Protein AF-Q0Z8T2-F1 (afdb_monomer_lite)

Structure (mmCIF, N/CA/C/O backbone):
data_AF-Q0Z8T2-F1
#
_entry.id   AF-Q0Z8T2-F1
#
loop_
_atom_site.group_PDB
_atom_site.id
_atom_site.type_symbol
_atom_site.label_atom_id
_atom_site.label_alt_id
_atom_site.label_comp_id
_atom_site.label_asym_id
_atom_site.label_entity_id
_atom_site.label_seq_id
_atom_site.pdbx_PDB_ins_code
_atom_site.Cartn_x
_atom_site.Cartn_y
_atom_site.Cartn_z
_atom_site.occupancy
_atom_site.B_iso_or_equiv
_atom_site.auth_seq_id
_atom_site.auth_comp_id
_atom_site.auth_asym_id
_atom_site.auth_atom_id
_atom_site.pdbx_PDB_model_num
ATOM 1 N N . MET A 1 1 ? -29.450 12.802 4.329 1.00 75.31 1 MET A N 1
ATOM 2 C CA . MET A 1 1 ? -29.253 11.426 3.841 1.00 75.31 1 MET A CA 1
ATOM 3 C C . MET A 1 1 ? -29.410 10.499 5.027 1.00 75.31 1 MET A C 1
ATOM 5 O O . MET A 1 1 ? -28.784 10.756 6.050 1.00 75.31 1 MET A O 1
ATOM 9 N N . SER A 1 2 ? -30.299 9.514 4.939 1.00 96.12 2 SER A N 1
ATOM 10 C CA . SER A 1 2 ? -30.373 8.440 5.934 1.00 96.12 2 SER A CA 1
ATOM 11 C C . SER A 1 2 ? -29.322 7.375 5.617 1.00 96.12 2 SER A C 1
ATOM 13 O O . SER A 1 2 ? -28.765 7.352 4.520 1.00 96.12 2 SER A O 1
ATOM 15 N N . TYR A 1 3 ? -29.050 6.483 6.568 1.00 94.56 3 TYR A N 1
ATOM 16 C CA . TYR A 1 3 ? -28.176 5.337 6.319 1.00 94.56 3 TYR A CA 1
ATOM 17 C C . TYR A 1 3 ? -28.707 4.463 5.173 1.00 94.56 3 TYR A C 1
ATOM 19 O O . TYR A 1 3 ? -27.944 4.089 4.290 1.00 94.56 3 TYR A O 1
ATOM 27 N N . ASP A 1 4 ? -30.020 4.232 5.120 1.00 96.62 4 ASP A N 1
ATOM 28 C CA . ASP A 1 4 ? -30.643 3.450 4.045 1.00 96.62 4 ASP A CA 1
ATOM 29 C C . ASP A 1 4 ? -30.443 4.095 2.665 1.00 96.62 4 ASP A C 1
ATOM 31 O O . ASP A 1 4 ? -30.137 3.413 1.690 1.00 96.62 4 ASP A O 1
ATOM 35 N N . ASP A 1 5 ? -30.550 5.424 2.594 1.00 96.94 5 ASP A N 1
ATOM 36 C CA . ASP A 1 5 ? -30.307 6.197 1.374 1.00 96.94 5 ASP A CA 1
ATOM 37 C C . ASP A 1 5 ? -28.829 6.133 0.946 1.00 96.94 5 ASP A C 1
ATOM 39 O O . ASP A 1 5 ? -28.521 6.022 -0.241 1.00 96.94 5 ASP A O 1
ATOM 43 N N . PHE A 1 6 ? -27.904 6.121 1.912 1.00 96.12 6 PHE A N 1
ATOM 44 C CA . PHE A 1 6 ? -26.475 5.928 1.663 1.00 96.12 6 PHE A CA 1
ATOM 45 C C . PHE A 1 6 ? -26.174 4.524 1.118 1.00 96.12 6 PHE A C 1
ATOM 47 O O . PHE A 1 6 ? -25.489 4.392 0.107 1.00 96.12 6 PHE A O 1
ATOM 5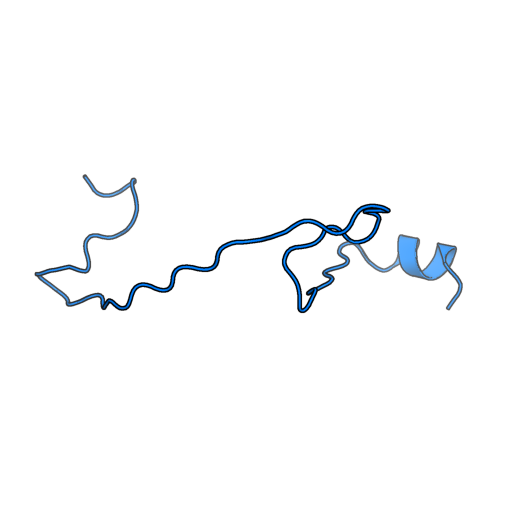4 N N . ILE A 1 7 ? -26.722 3.480 1.742 1.00 96.00 7 ILE A N 1
ATOM 55 C CA . ILE A 1 7 ? -26.533 2.089 1.306 1.00 96.00 7 ILE A CA 1
ATOM 56 C C . ILE A 1 7 ? -27.134 1.846 -0.083 1.00 96.00 7 ILE A C 1
ATOM 58 O O . ILE A 1 7 ? -26.588 1.062 -0.856 1.00 96.00 7 ILE A O 1
ATOM 62 N N . TYR A 1 8 ? -28.226 2.531 -0.431 1.00 96.69 8 TYR A N 1
ATOM 63 C CA . TYR A 1 8 ? -28.833 2.415 -1.756 1.00 96.69 8 TYR A CA 1
ATOM 64 C C . TYR A 1 8 ? -27.982 3.062 -2.863 1.00 96.69 8 TYR A C 1
ATOM 66 O O . TYR A 1 8 ? -27.875 2.512 -3.959 1.00 96.69 8 TYR A O 1
ATOM 74 N N . HIS A 1 9 ? -27.377 4.224 -2.599 1.00 97.50 9 HIS A N 1
ATOM 75 C CA . HIS A 1 9 ? -26.700 5.016 -3.633 1.00 97.50 9 HIS A CA 1
ATOM 76 C C . HIS A 1 9 ? -25.184 4.791 -3.725 1.00 97.50 9 HIS A C 1
ATOM 78 O O . HIS A 1 9 ? -24.594 5.079 -4.769 1.00 97.50 9 HIS A O 1
ATOM 84 N N . PHE A 1 10 ? -24.538 4.288 -2.670 1.00 96.62 10 PHE A N 1
ATOM 85 C CA . PHE A 1 10 ? -23.088 4.094 -2.629 1.00 96.62 10 PHE A CA 1
ATOM 86 C C . PHE A 1 10 ? -22.718 2.614 -2.561 1.00 96.62 10 PHE A C 1
ATOM 88 O O . PHE A 1 10 ? -23.253 1.848 -1.769 1.00 96.62 10 PHE A O 1
ATOM 95 N N . THR A 1 11 ? -21.739 2.217 -3.373 1.00 95.62 11 THR A N 1
ATOM 96 C CA . THR A 1 11 ? -21.281 0.820 -3.472 1.00 95.62 11 THR A CA 1
ATOM 97 C C . THR A 1 11 ? -19.943 0.570 -2.786 1.00 95.62 11 THR A C 1
ATOM 99 O O . THR A 1 11 ? -19.564 -0.582 -2.575 1.00 95.62 11 THR A O 1
ATOM 102 N N . LYS A 1 12 ? -19.203 1.633 -2.456 1.00 94.94 12 LYS A N 1
ATOM 103 C CA . LYS A 1 12 ? -17.868 1.541 -1.872 1.00 94.94 12 LYS A CA 1
ATOM 104 C C . LYS A 1 12 ? -17.658 2.635 -0.835 1.00 94.94 12 LYS A C 1
ATOM 106 O O . LYS A 1 12 ? -17.881 3.809 -1.118 1.00 94.94 12 LYS A O 1
ATOM 111 N N . LEU A 1 13 ? -17.177 2.228 0.335 1.00 93.94 13 LEU A N 1
ATOM 112 C CA . LEU A 1 13 ? -16.685 3.107 1.387 1.00 93.94 13 LEU A CA 1
ATOM 113 C C . LEU A 1 13 ? -15.202 2.801 1.603 1.00 93.94 13 LEU A C 1
ATOM 115 O O . LEU A 1 13 ? -14.837 1.658 1.869 1.00 93.94 13 LEU A O 1
ATOM 119 N N . GLU A 1 14 ? -14.355 3.817 1.477 1.00 94.00 14 GLU A N 1
ATOM 120 C CA . GLU A 1 14 ? -12.924 3.723 1.763 1.00 94.00 14 GLU A CA 1
ATOM 121 C C . GLU A 1 14 ? -12.601 4.617 2.959 1.00 94.00 14 GLU A C 1
ATOM 123 O O . GLU A 1 14 ? -12.921 5.805 2.957 1.00 94.00 14 GLU A O 1
ATOM 128 N N . ILE A 1 15 ? -11.983 4.036 3.987 1.00 92.12 15 ILE A N 1
ATOM 129 C CA . ILE A 1 15 ? -11.545 4.743 5.191 1.00 92.12 15 ILE A CA 1
ATOM 130 C C . ILE A 1 15 ? -10.029 4.585 5.286 1.00 92.12 15 ILE A C 1
ATOM 132 O O . ILE A 1 15 ? -9.521 3.466 5.352 1.00 92.12 15 ILE A O 1
ATOM 136 N N . CYS A 1 16 ? -9.310 5.706 5.289 1.00 90.88 16 CYS A N 1
ATOM 137 C CA . CYS A 1 16 ? -7.857 5.738 5.432 1.00 90.88 16 CYS A CA 1
ATOM 138 C C . CYS A 1 16 ? -7.489 6.119 6.868 1.00 90.88 16 CYS A C 1
ATOM 140 O O . CYS A 1 16 ? -7.517 7.297 7.228 1.00 90.88 16 CYS A O 1
ATOM 142 N N . ASN A 1 17 ? -7.137 5.125 7.683 1.00 87.00 17 ASN A N 1
ATOM 143 C CA . ASN A 1 17 ? -6.666 5.360 9.045 1.00 87.00 17 ASN A CA 1
ATOM 144 C C . ASN A 1 17 ? -5.240 5.931 9.038 1.00 87.00 17 ASN A C 1
ATOM 146 O O . ASN A 1 17 ? -4.414 5.577 8.198 1.00 87.00 17 ASN A O 1
ATOM 150 N N . LEU A 1 18 ? -4.947 6.812 9.999 1.00 83.69 18 LEU A N 1
ATOM 151 C CA . LEU A 1 18 ? -3.598 7.360 10.199 1.00 83.69 18 LEU A CA 1
ATOM 152 C C . LEU A 1 18 ? -2.654 6.360 10.878 1.00 83.69 18 LEU A C 1
ATOM 154 O O . LEU A 1 18 ? -1.437 6.500 10.786 1.00 83.69 18 LEU A O 1
ATOM 158 N N . THR A 1 19 ? -3.216 5.368 11.567 1.00 84.19 19 THR A N 1
ATOM 159 C CA . THR A 1 19 ? -2.486 4.258 12.178 1.00 84.19 19 THR A CA 1
ATOM 160 C C . THR A 1 19 ? -2.824 2.959 11.457 1.00 84.19 19 THR A C 1
ATOM 162 O O . THR A 1 19 ? -3.819 2.865 10.738 1.00 84.19 19 THR A O 1
ATOM 165 N N . ALA A 1 20 ? -1.992 1.939 11.648 1.00 84.12 20 ALA A N 1
ATOM 166 C CA . ALA A 1 20 ? -2.205 0.620 11.056 1.00 84.12 20 ALA A CA 1
ATOM 167 C C . ALA A 1 20 ? -3.303 -0.203 11.767 1.00 84.12 20 ALA A C 1
ATOM 169 O O . ALA A 1 20 ? -3.485 -1.380 11.464 1.00 84.12 20 ALA A O 1
ATOM 170 N N . ASP A 1 21 ? -4.034 0.395 12.710 1.00 84.56 21 ASP A N 1
ATOM 171 C CA . ASP A 1 21 ? -5.080 -0.288 13.461 1.00 84.56 21 ASP A CA 1
ATOM 172 C C . ASP A 1 21 ? -6.364 -0.451 12.640 1.00 84.56 21 ASP A C 1
ATOM 174 O O . ASP A 1 21 ? -6.753 0.404 11.834 1.00 84.56 21 ASP A O 1
ATOM 178 N N . ALA A 1 22 ? -7.052 -1.567 12.881 1.00 81.88 22 ALA A N 1
ATOM 179 C CA . ALA A 1 22 ? -8.395 -1.786 12.365 1.00 81.88 22 ALA A CA 1
ATOM 180 C C . ALA A 1 22 ? -9.400 -0.883 13.098 1.00 81.88 22 ALA A C 1
ATOM 182 O O . ALA A 1 22 ? -9.273 -0.657 14.301 1.00 81.88 22 ALA A O 1
ATOM 183 N N . LEU A 1 23 ? -10.422 -0.412 12.375 1.00 82.44 23 LEU A N 1
ATOM 184 C CA . LEU A 1 23 ? -11.391 0.572 12.872 1.00 82.44 23 LEU A CA 1
ATOM 185 C C . LEU A 1 23 ? -12.131 0.126 14.149 1.00 82.44 23 LEU A C 1
ATOM 187 O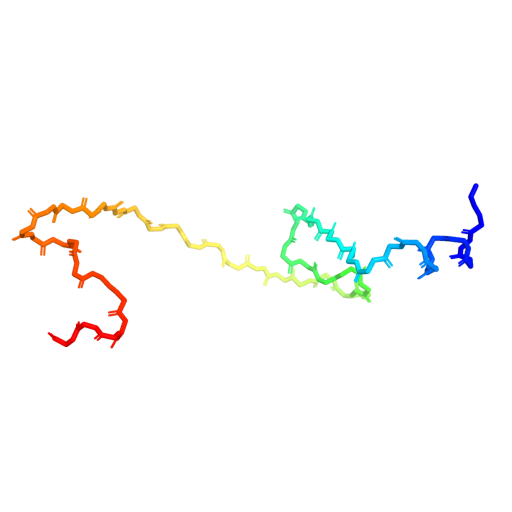 O . LEU A 1 23 ? -12.429 0.958 14.997 1.00 82.44 23 LEU A O 1
ATOM 191 N N . GLU A 1 24 ? -12.398 -1.173 14.295 1.00 80.50 24 GLU A N 1
ATOM 192 C CA . GLU A 1 24 ? -13.138 -1.751 15.431 1.00 80.50 24 GLU A CA 1
ATOM 193 C C . GLU A 1 24 ? -12.229 -2.469 16.452 1.00 80.50 24 GLU A C 1
ATOM 195 O O . GLU A 1 24 ? -12.693 -3.286 17.245 1.00 80.50 24 GLU A O 1
ATOM 200 N N . SER A 1 25 ? -10.914 -2.227 16.436 1.00 78.12 25 SER A N 1
ATOM 201 C CA . SER A 1 25 ? -10.009 -2.886 17.386 1.00 78.12 25 SER A CA 1
ATOM 202 C C . SER A 1 25 ? -10.072 -2.234 18.771 1.00 78.12 25 SER A C 1
ATOM 204 O O . SER A 1 25 ? -9.493 -1.175 18.990 1.00 78.12 25 SER A O 1
ATOM 206 N N . ASP A 1 26 ? -10.667 -2.927 19.746 1.00 75.50 26 ASP A N 1
ATOM 207 C CA . ASP A 1 26 ? -10.664 -2.531 21.170 1.00 75.50 26 ASP A CA 1
ATOM 208 C C . ASP A 1 26 ? -9.276 -2.609 21.838 1.00 75.50 26 ASP A C 1
ATOM 210 O O . ASP A 1 26 ? -9.094 -2.222 22.995 1.00 75.50 26 ASP A O 1
ATOM 214 N N . LYS A 1 27 ? -8.273 -3.147 21.133 1.00 78.12 27 LYS A N 1
ATOM 215 C CA . LYS A 1 27 ? -6.901 -3.287 21.628 1.00 78.12 27 LYS A CA 1
ATOM 216 C C . LYS A 1 27 ? -5.956 -2.451 20.782 1.00 78.12 27 LYS A C 1
ATOM 218 O O . LYS A 1 27 ? -5.907 -2.623 19.565 1.00 78.12 27 LYS A O 1
ATOM 223 N N . LEU A 1 28 ? -5.148 -1.632 21.451 1.00 75.69 28 LEU A N 1
ATOM 224 C CA . LEU A 1 28 ? -3.998 -0.975 20.838 1.00 75.69 28 LEU A CA 1
ATOM 225 C C . LEU A 1 28 ? -2.990 -2.043 20.395 1.00 75.69 28 LEU A C 1
ATOM 227 O O . LEU A 1 28 ? -2.529 -2.837 21.218 1.00 75.69 28 LEU A O 1
ATOM 231 N N . GLN A 1 29 ? -2.673 -2.075 19.101 1.00 78.94 29 GLN A N 1
ATOM 232 C CA . GLN A 1 29 ? -1.616 -2.917 18.549 1.00 78.94 29 GLN A CA 1
ATOM 233 C C . GLN A 1 29 ? -0.344 -2.085 18.367 1.00 78.94 29 GLN A C 1
ATOM 235 O O . GLN A 1 29 ? -0.392 -0.907 18.015 1.00 78.94 29 GLN A O 1
ATOM 240 N N . THR A 1 30 ? 0.815 -2.700 18.595 1.00 82.12 30 THR A N 1
ATOM 241 C CA . THR A 1 30 ? 2.107 -2.062 18.317 1.00 82.12 30 THR A CA 1
ATOM 242 C C . THR A 1 30 ? 2.587 -2.495 16.940 1.00 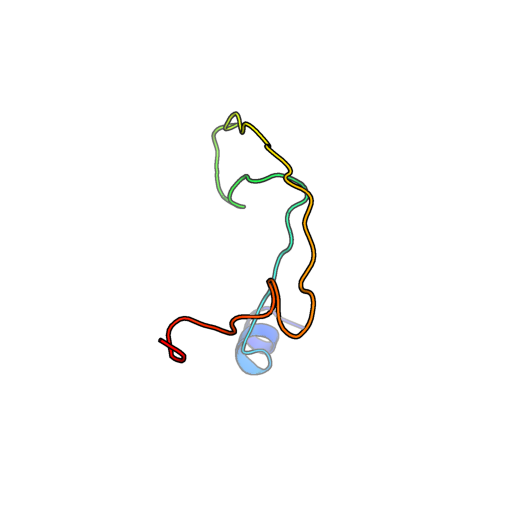82.12 30 THR A C 1
ATOM 244 O O . THR A 1 30 ? 2.743 -3.689 16.685 1.00 82.12 30 THR A O 1
ATOM 247 N N . TRP A 1 31 ? 2.868 -1.527 16.071 1.00 85.69 31 TRP A N 1
ATOM 248 C CA . TRP A 1 31 ? 3.326 -1.767 14.704 1.00 85.69 31 TRP A CA 1
ATOM 249 C C . TRP A 1 31 ? 4.768 -1.293 14.513 1.00 85.69 31 TRP A C 1
ATOM 251 O O . TRP A 1 31 ? 5.118 -0.179 14.902 1.00 85.69 31 TRP A O 1
ATOM 261 N N . THR A 1 32 ? 5.597 -2.121 13.872 1.00 88.56 32 THR A N 1
ATOM 262 C CA . THR A 1 32 ? 6.937 -1.721 13.417 1.00 88.56 32 THR A CA 1
ATOM 263 C C . THR A 1 32 ? 6.858 -1.286 11.962 1.00 88.56 32 THR A C 1
ATOM 265 O O . THR A 1 32 ? 6.457 -2.066 11.100 1.00 88.56 32 THR A O 1
ATOM 268 N N . VAL A 1 33 ? 7.275 -0.053 11.680 1.00 88.94 33 VAL A N 1
ATOM 269 C CA . VAL A 1 33 ? 7.328 0.490 10.318 1.00 88.94 33 VAL A CA 1
ATOM 270 C C . VAL A 1 33 ? 8.758 0.408 9.792 1.00 88.94 33 VAL A C 1
ATOM 272 O O . VAL A 1 33 ? 9.685 0.914 10.421 1.00 88.94 33 VAL A O 1
ATOM 275 N N . SER A 1 34 ? 8.933 -0.197 8.617 1.00 93.25 34 SER A N 1
ATOM 276 C CA . SER A 1 34 ? 10.183 -0.164 7.851 1.00 93.25 34 SER A CA 1
ATOM 277 C C . SER A 1 34 ? 9.931 0.450 6.479 1.00 93.25 34 SER A C 1
ATOM 279 O O . SER A 1 34 ? 9.030 0.010 5.765 1.00 93.25 34 SER A O 1
ATOM 281 N N . VAL A 1 35 ? 10.734 1.445 6.104 1.00 94.44 35 VAL A N 1
ATOM 282 C CA . VAL A 1 35 ? 10.653 2.115 4.801 1.00 94.44 35 VAL A CA 1
ATOM 283 C C . VAL A 1 35 ? 11.906 1.788 3.999 1.00 94.44 35 VAL A C 1
ATOM 285 O O . VAL A 1 35 ? 13.022 1.912 4.500 1.00 94.44 35 VAL A O 1
ATOM 288 N N . ASN A 1 36 ? 11.715 1.374 2.749 1.00 95.19 36 ASN A N 1
ATOM 289 C CA . ASN A 1 36 ? 12.792 1.080 1.813 1.00 95.19 36 ASN A CA 1
ATOM 290 C C . ASN A 1 36 ? 12.635 1.964 0.577 1.00 95.19 36 ASN A C 1
ATOM 292 O O . ASN A 1 36 ? 11.561 2.024 -0.019 1.00 95.19 36 ASN A O 1
ATOM 296 N N . GLU A 1 37 ? 13.715 2.625 0.178 1.00 97.19 37 GLU A N 1
ATOM 297 C CA . GLU A 1 37 ? 13.737 3.488 -0.999 1.00 97.19 37 GLU A CA 1
ATOM 298 C C . GLU A 1 37 ? 14.270 2.731 -2.221 1.00 97.19 37 GLU A C 1
ATOM 300 O O . GLU A 1 37 ? 15.204 1.933 -2.130 1.00 97.19 37 GLU A O 1
ATOM 305 N N . GLY A 1 38 ? 13.682 2.987 -3.389 1.00 95.12 38 GLY A N 1
ATOM 306 C CA . GLY A 1 38 ? 14.075 2.355 -4.644 1.00 95.12 38 GLY A CA 1
ATOM 307 C C . GLY A 1 38 ? 13.459 3.054 -5.852 1.00 95.12 38 GLY A C 1
ATOM 308 O O . GLY A 1 38 ? 12.585 3.907 -5.717 1.00 95.12 38 GLY A O 1
ATOM 309 N N . ARG A 1 39 ? 13.924 2.702 -7.057 1.00 96.44 39 ARG A N 1
ATOM 310 C CA . ARG A 1 39 ? 13.377 3.234 -8.314 1.00 96.44 39 ARG A CA 1
ATOM 311 C C . ARG A 1 39 ? 13.404 2.211 -9.443 1.00 96.44 39 ARG A C 1
ATOM 313 O O . ARG A 1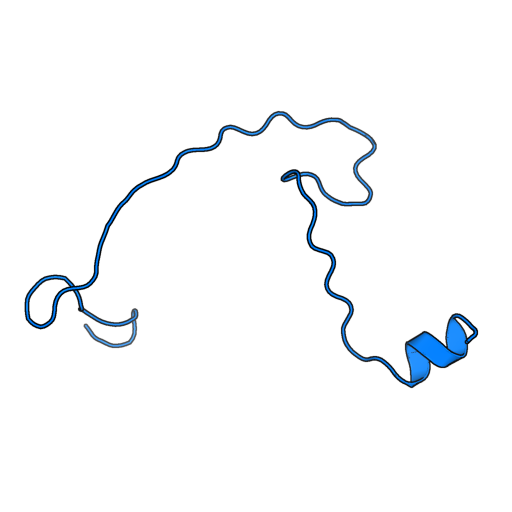 39 ? 14.294 1.357 -9.508 1.00 96.44 39 ARG A O 1
ATOM 320 N N . 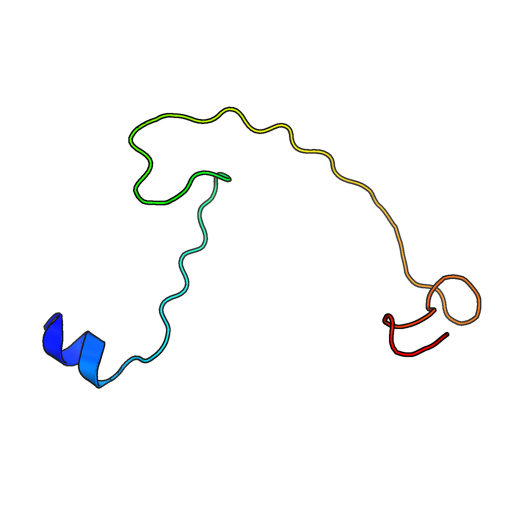TRP A 1 40 ? 12.487 2.375 -10.390 1.00 97.00 40 TRP A N 1
ATOM 321 C CA . TRP A 1 40 ? 12.466 1.614 -11.636 1.00 97.00 40 TRP A CA 1
ATOM 322 C C . TRP A 1 40 ? 13.208 2.357 -12.747 1.00 97.00 40 TRP A C 1
ATOM 324 O O . TRP A 1 40 ? 12.887 3.498 -13.073 1.00 97.00 40 TRP A O 1
ATOM 334 N N . VAL A 1 41 ? 14.206 1.698 -13.334 1.00 97.50 41 VAL A N 1
ATOM 335 C CA . VAL A 1 41 ? 15.018 2.215 -14.442 1.00 97.50 41 VAL A CA 1
ATOM 336 C C . VAL A 1 41 ? 14.855 1.292 -15.644 1.00 97.50 41 VAL A C 1
ATOM 338 O O . VAL A 1 41 ? 15.058 0.078 -15.535 1.00 97.50 41 VAL A O 1
ATOM 341 N N . ARG A 1 42 ? 14.490 1.864 -16.797 1.00 96.75 42 ARG A N 1
ATOM 342 C CA . ARG A 1 42 ? 14.336 1.125 -18.058 1.00 96.75 42 ARG A CA 1
ATOM 343 C C . ARG A 1 42 ? 15.639 0.403 -18.413 1.00 96.75 42 ARG A C 1
ATOM 345 O O . ARG A 1 42 ? 16.697 1.019 -18.398 1.00 96.75 42 ARG A O 1
ATOM 352 N N . GLY A 1 43 ? 15.547 -0.887 -18.744 1.00 94.31 43 GLY A N 1
ATOM 353 C CA . GLY A 1 43 ? 16.709 -1.719 -19.083 1.00 94.31 43 GLY A CA 1
ATOM 354 C C . GLY A 1 43 ? 17.554 -2.170 -17.884 1.00 94.31 43 GLY A C 1
ATOM 355 O O . GLY A 1 43 ? 18.565 -2.832 -18.089 1.00 94.31 43 GLY A O 1
ATOM 356 N N . CYS A 1 44 ? 17.160 -1.828 -16.650 1.00 95.81 44 CYS A N 1
ATOM 357 C CA . CYS A 1 44 ? 17.842 -2.279 -15.434 1.00 95.81 44 CYS A CA 1
ATOM 358 C C . CYS A 1 44 ? 16.854 -2.889 -14.430 1.00 95.81 44 CYS A C 1
ATOM 360 O O . CYS A 1 44 ? 16.787 -4.104 -14.304 1.00 95.81 44 CYS A O 1
ATOM 362 N N . SER A 1 45 ? 16.073 -2.060 -13.726 1.00 95.56 45 SER A N 1
ATOM 363 C CA . SER A 1 45 ? 15.180 -2.499 -12.637 1.00 95.56 45 SER A CA 1
ATOM 364 C C . SER A 1 45 ? 13.688 -2.469 -12.989 1.00 95.56 45 SER A C 1
ATOM 366 O O . SER A 1 45 ? 12.869 -2.963 -12.220 1.00 95.56 45 SER A O 1
ATOM 368 N N . ALA A 1 46 ? 13.301 -1.904 -14.137 1.00 96.38 46 ALA A N 1
ATOM 369 C CA . ALA A 1 46 ? 11.909 -1.849 -14.595 1.00 96.38 46 ALA A CA 1
ATOM 370 C C . ALA A 1 46 ? 11.462 -3.164 -15.277 1.00 96.38 46 ALA A C 1
ATOM 372 O O . ALA A 1 46 ? 11.205 -3.176 -16.478 1.00 96.38 46 ALA A O 1
ATOM 373 N N . GLY A 1 47 ? 11.400 -4.265 -14.519 1.00 95.38 47 GLY A N 1
ATOM 374 C CA . GLY A 1 47 ? 11.096 -5.614 -15.035 1.00 95.38 47 GLY A CA 1
ATOM 375 C C . GLY A 1 47 ? 9.611 -5.935 -15.268 1.00 95.38 47 GLY A C 1
ATOM 376 O O . GLY A 1 47 ? 9.300 -6.927 -15.913 1.00 95.38 47 GLY A O 1
ATOM 377 N N . GLY A 1 48 ? 8.686 -5.099 -14.787 1.00 94.88 48 GLY A N 1
ATOM 378 C CA . GLY A 1 48 ? 7.246 -5.362 -14.887 1.00 94.88 48 GLY A CA 1
ATOM 379 C C . GLY A 1 48 ? 6.705 -6.237 -13.750 1.00 94.88 48 GLY A C 1
ATOM 380 O O . GLY A 1 48 ? 7.342 -6.403 -12.711 1.00 94.88 48 GLY A O 1
ATOM 381 N N . CYS A 1 49 ? 5.473 -6.728 -13.905 1.00 94.31 49 CYS A N 1
ATOM 382 C CA . CYS A 1 49 ? 4.823 -7.591 -12.915 1.00 94.31 49 CYS A CA 1
ATOM 383 C C . CYS A 1 49 ? 5.155 -9.077 -13.144 1.00 94.31 49 CYS A C 1
ATOM 385 O O . CYS A 1 49 ? 5.847 -9.434 -14.091 1.00 94.31 49 CYS A O 1
ATOM 387 N N . ARG A 1 50 ? 4.590 -9.968 -12.314 1.00 94.56 50 ARG A N 1
ATOM 388 C CA . ARG A 1 50 ? 4.810 -11.431 -12.386 1.00 94.56 50 ARG A CA 1
ATOM 389 C C . ARG A 1 50 ? 4.422 -12.078 -13.723 1.00 94.56 50 ARG A C 1
ATOM 391 O O . ARG A 1 50 ? 4.774 -13.229 -13.945 1.00 94.56 50 ARG A O 1
ATOM 398 N N . ASN A 1 51 ? 3.701 -11.365 -14.587 1.00 96.75 51 ASN A N 1
ATOM 399 C CA . ASN A 1 51 ? 3.307 -11.850 -15.909 1.00 96.75 51 ASN A CA 1
ATOM 400 C C . ASN A 1 51 ? 4.443 -11.760 -16.947 1.00 96.75 51 ASN A C 1
ATOM 402 O O . ASN A 1 51 ? 4.266 -12.241 -18.062 1.00 96.75 51 ASN A O 1
ATOM 406 N N . PHE A 1 52 ? 5.576 -11.141 -16.599 1.00 90.56 52 PHE A N 1
ATOM 407 C CA . PHE A 1 52 ? 6.736 -10.946 -17.468 1.00 90.56 52 PHE A CA 1
ATOM 408 C C . PHE A 1 52 ? 7.938 -11.707 -16.882 1.00 90.56 52 PHE A C 1
ATOM 410 O O . PHE A 1 52 ? 8.643 -11.142 -16.043 1.00 90.56 52 PHE A O 1
ATOM 417 N N . PRO A 1 53 ? 8.108 -13.001 -17.226 1.00 82.94 53 PRO A N 1
ATOM 418 C CA . PRO A 1 53 ? 9.251 -13.794 -16.780 1.00 82.94 53 PRO A CA 1
ATOM 419 C C . PRO A 1 53 ? 10.575 -13.329 -17.399 1.00 82.94 53 PRO A C 1
ATOM 421 O O . PRO A 1 53 ? 10.553 -12.786 -18.529 1.00 82.94 53 PRO A O 1
#

Radius of gyration: 19.99 Å; chains: 1; bounding box: 48×25×41 Å

pLDDT: mean 90.54, std 6.96, range [75.31, 97.5]

InterPro domains:
  IPR022684 Peptidase C2, calpain family [PTHR10183] (1-51)
  IPR036213 Calpain large subunit, domain III superfamily [SSF49758] (31-53)

Sequence (53 aa):
MSYDDFIYHFTKLEICNLTADALESDKLQTWTVSVNEGRWVRGCSAGGCRNFP

Secondary structure (DSSP, 8-state):
--HHHHHHH-S------SSSS-TT-SSPPP-----------TTTT---STT--

Foldseek 3Di:
DDPVVCVVPDDDDDD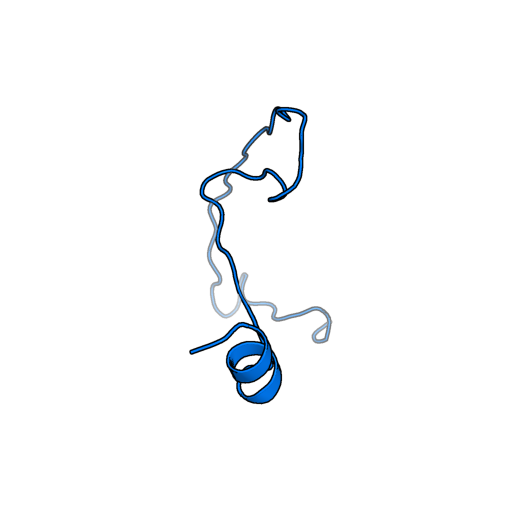DDPDPDDPPDPDDDDDDDDDDDDDDDPPPRVQDDPVRD

Organism: Ovis aries (NCBI:txid9940)